Protein AF-A0A8B8UR19-F1 (afdb_monomer_lite)

Sequence (174 aa):
MIVKDLVQQMIDEDGVISVEKCGNINIYWCFKNQTLQKLYDSSEMLKKKIHEAECDITIYKRELDKTLATGRRKKFSIGQKSYNRETLLEKRKKIQEEIKKKSISLQKIESIRWTTAKIQENKQNIRLKKVQLEKTTDNIEILVDYLYKKFFLKPEQIKKEFGIPEEFKEFTEV

Foldseek 3Di:
DVVVVVLVCCCPPVVQWDWDDDDPDIDIDGDPVVSVVVVVVVVVVVVVVVVVVVVVVVVVVVVVVVCCVPPVDQWDDDPNDIDGPVVVVVVVVVVVVVVVVVVVVVVVCVVVDDDPVNVVVVVVVVVVVLVVVQVVLVVVVVVLVVCCVPVVDDSVVVCVVVVNDPPPDRDPDD

Structure (mmCIF, N/CA/C/O backbone):
data_AF-A0A8B8UR19-F1
#
_entry.id   AF-A0A8B8UR19-F1
#
loop_
_atom_site.group_PDB
_atom_site.id
_atom_site.type_symbol
_atom_site.label_atom_id
_atom_site.label_alt_id
_atom_site.label_comp_id
_atom_site.label_asym_id
_atom_site.label_entity_id
_atom_site.label_seq_id
_atom_site.pdbx_PDB_ins_code
_atom_site.Cartn_x
_atom_site.Cartn_y
_atom_site.Cartn_z
_atom_site.occupancy
_atom_site.B_iso_or_equiv
_atom_site.auth_seq_id
_atom_site.auth_comp_id
_atom_site.auth_asym_id
_atom_site.auth_atom_id
_atom_site.pdbx_PDB_model_num
ATOM 1 N N . MET A 1 1 ? -13.190 -5.002 -57.966 1.00 58.66 1 MET A N 1
ATOM 2 C CA . MET A 1 1 ? -12.889 -4.756 -56.537 1.00 58.66 1 MET A CA 1
ATOM 3 C C . MET A 1 1 ? -11.485 -5.194 -56.139 1.00 58.66 1 MET A C 1
ATOM 5 O O . MET A 1 1 ? -10.836 -4.427 -55.460 1.00 58.66 1 MET A O 1
ATOM 9 N N . ILE A 1 2 ? -10.948 -6.296 -56.668 1.00 76.25 2 ILE A N 1
ATOM 10 C CA . ILE A 1 2 ? -9.636 -6.854 -56.273 1.00 76.25 2 ILE A CA 1
ATOM 11 C C . ILE A 1 2 ? -8.452 -5.865 -56.373 1.00 76.25 2 ILE A C 1
ATOM 13 O O . ILE A 1 2 ? -7.636 -5.792 -55.464 1.00 76.25 2 ILE A O 1
ATOM 17 N N . VAL A 1 3 ? -8.359 -5.066 -57.443 1.00 78.81 3 VAL A N 1
ATOM 18 C CA . VAL A 1 3 ? -7.222 -4.136 -57.637 1.00 78.81 3 VAL A CA 1
ATOM 19 C C . VAL A 1 3 ? -7.244 -2.969 -56.646 1.00 78.81 3 VAL A C 1
ATOM 21 O O . VAL A 1 3 ? -6.194 -2.525 -56.199 1.00 78.81 3 VAL A O 1
ATOM 24 N N . LYS A 1 4 ? -8.433 -2.478 -56.280 1.00 80.81 4 LYS A N 1
ATOM 25 C CA . LYS A 1 4 ? -8.568 -1.368 -55.327 1.00 80.81 4 LYS A CA 1
ATOM 26 C C . LYS A 1 4 ? -8.153 -1.811 -53.925 1.00 80.81 4 LYS A C 1
ATOM 28 O O . LYS A 1 4 ? -7.426 -1.085 -53.259 1.00 80.81 4 LYS A O 1
ATOM 33 N N . ASP A 1 5 ? -8.582 -3.005 -53.529 1.00 79.94 5 ASP A N 1
ATOM 34 C CA . ASP A 1 5 ? -8.266 -3.572 -52.220 1.00 79.94 5 ASP A CA 1
ATOM 35 C C . ASP A 1 5 ? -6.767 -3.906 -52.120 1.00 79.94 5 ASP A C 1
ATOM 37 O O . ASP A 1 5 ? -6.135 -3.583 -51.119 1.00 79.94 5 ASP A O 1
ATOM 41 N N . LEU A 1 6 ? -6.162 -4.423 -53.199 1.00 80.25 6 LEU A N 1
ATOM 42 C CA . LEU A 1 6 ? -4.719 -4.684 -53.270 1.00 80.25 6 LEU A CA 1
ATOM 43 C C . LEU A 1 6 ? -3.879 -3.400 -53.170 1.00 80.25 6 LEU A C 1
ATOM 45 O O . LEU A 1 6 ? -2.883 -3.362 -52.453 1.00 80.25 6 LEU A O 1
ATOM 49 N N . VAL A 1 7 ? -4.275 -2.334 -53.874 1.00 79.12 7 VAL A N 1
ATOM 50 C CA . VAL A 1 7 ? -3.572 -1.042 -53.797 1.00 79.12 7 VAL A CA 1
ATOM 51 C C . VAL A 1 7 ? -3.712 -0.432 -52.403 1.00 79.12 7 VAL A C 1
ATOM 53 O O . VAL A 1 7 ? -2.744 0.123 -51.894 1.00 79.12 7 VAL A O 1
ATOM 56 N N . GLN A 1 8 ? -4.876 -0.572 -51.763 1.00 79.25 8 GLN A N 1
ATOM 57 C CA . GLN A 1 8 ? -5.081 -0.120 -50.388 1.00 79.25 8 GLN A CA 1
ATOM 58 C C . GLN A 1 8 ? -4.177 -0.885 -49.404 1.00 79.25 8 GLN A C 1
ATOM 60 O O . GLN A 1 8 ? -3.503 -0.256 -48.595 1.00 79.25 8 GLN A O 1
ATOM 65 N N . GLN A 1 9 ? -4.059 -2.211 -49.542 1.00 79.00 9 GLN A N 1
ATOM 66 C CA . GLN A 1 9 ? -3.123 -3.018 -48.745 1.00 79.00 9 GLN A CA 1
ATOM 67 C C . GLN A 1 9 ? -1.658 -2.590 -48.942 1.00 79.00 9 GLN A C 1
ATOM 69 O O . GLN A 1 9 ? -0.923 -2.449 -47.970 1.00 79.00 9 GLN A O 1
ATOM 74 N N . MET A 1 10 ? -1.237 -2.296 -50.177 1.00 75.81 10 MET A N 1
ATOM 75 C CA . MET A 1 10 ? 0.130 -1.827 -50.468 1.00 75.81 10 MET A CA 1
ATOM 76 C C . MET A 1 10 ? 0.443 -0.418 -49.929 1.00 75.81 10 MET A C 1
ATOM 78 O O . MET A 1 10 ? 1.616 -0.058 -49.784 1.00 75.81 10 MET A O 1
ATOM 82 N N . ILE A 1 11 ? -0.584 0.392 -49.656 1.00 77.81 11 ILE A N 1
ATOM 83 C CA . ILE A 1 11 ? -0.449 1.694 -48.990 1.00 77.81 11 ILE A CA 1
ATOM 84 C C . ILE A 1 11 ? -0.351 1.499 -47.475 1.00 77.81 11 ILE A C 1
ATOM 86 O O . ILE A 1 11 ? 0.526 2.092 -46.848 1.00 77.81 11 ILE A O 1
ATOM 90 N N . ASP A 1 12 ? -1.229 0.670 -46.908 1.00 72.69 12 ASP A N 1
ATOM 91 C CA . ASP A 1 12 ? -1.418 0.563 -45.460 1.00 72.69 12 ASP A CA 1
ATOM 92 C C . ASP A 1 12 ? -0.392 -0.360 -44.773 1.00 72.69 12 ASP A C 1
ATOM 94 O O . ASP A 1 12 ? 0.083 -0.030 -43.687 1.00 72.69 12 ASP A O 1
ATOM 98 N N . GLU A 1 13 ? -0.020 -1.492 -45.384 1.00 64.38 13 GLU A N 1
ATOM 99 C CA . GLU A 1 13 ? 0.895 -2.479 -44.778 1.00 64.38 13 GLU A CA 1
ATOM 100 C C . GLU A 1 13 ? 2.355 -2.259 -45.193 1.00 64.38 13 GLU A C 1
ATOM 102 O O . GLU A 1 13 ? 3.242 -2.173 -44.343 1.00 64.38 13 GLU A O 1
ATOM 107 N N . ASP A 1 14 ? 2.607 -2.119 -46.497 1.00 64.75 14 ASP A N 1
ATOM 108 C CA . ASP A 1 14 ? 3.971 -2.020 -47.033 1.00 64.75 14 ASP A CA 1
ATOM 109 C C . ASP A 1 14 ? 4.461 -0.567 -47.165 1.00 64.75 14 ASP A C 1
ATOM 111 O O . ASP A 1 14 ? 5.664 -0.305 -47.261 1.00 64.75 14 ASP A O 1
ATOM 115 N N . GLY A 1 15 ? 3.544 0.410 -47.201 1.00 67.19 15 GLY A N 1
ATOM 116 C CA . GLY A 1 15 ? 3.869 1.827 -47.392 1.00 67.19 15 GLY A CA 1
ATOM 117 C C . GLY A 1 15 ? 4.664 2.112 -48.676 1.00 67.19 15 GLY A C 1
ATOM 118 O O . GLY A 1 15 ? 5.387 3.115 -48.746 1.00 67.19 15 GLY A O 1
ATOM 119 N N . VAL A 1 16 ? 4.585 1.224 -49.671 1.00 69.81 16 VAL A N 1
ATOM 120 C CA . VAL A 1 16 ? 5.374 1.276 -50.914 1.00 69.81 16 VAL A CA 1
ATOM 121 C C . VAL A 1 16 ? 4.773 2.278 -51.897 1.00 69.81 16 VAL A C 1
ATOM 123 O O . VAL A 1 16 ? 5.511 2.992 -52.574 1.00 69.81 16 VAL A O 1
ATOM 126 N N . ILE A 1 17 ? 3.443 2.381 -51.938 1.00 77.31 17 ILE A N 1
ATOM 127 C CA . ILE A 1 17 ? 2.711 3.285 -52.832 1.00 77.31 17 ILE A CA 1
ATOM 128 C C . ILE A 1 17 ? 2.296 4.537 -52.057 1.00 77.31 17 ILE A C 1
ATOM 130 O O . ILE A 1 17 ? 1.729 4.452 -50.972 1.00 77.31 17 ILE A O 1
ATOM 134 N N . SER A 1 18 ? 2.580 5.708 -52.623 1.00 81.12 18 SER A N 1
ATOM 135 C CA . SER A 1 18 ? 2.125 6.998 -52.101 1.00 81.12 18 SER A CA 1
ATOM 136 C C . SER A 1 18 ? 0.887 7.475 -52.847 1.00 81.12 18 SER A C 1
ATOM 138 O O . SER A 1 18 ? 0.723 7.206 -54.039 1.00 81.12 18 SER A O 1
ATOM 140 N N . V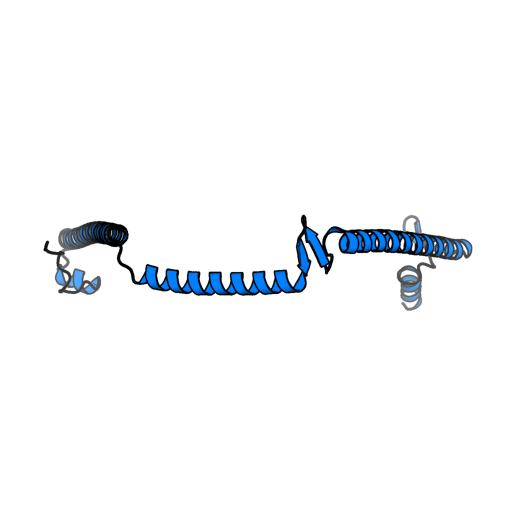AL A 1 19 ? 0.032 8.200 -52.130 1.00 85.56 19 VAL A N 1
ATOM 141 C CA . VAL A 1 19 ? -1.206 8.786 -52.647 1.00 85.56 19 VAL A CA 1
ATOM 142 C C . VAL A 1 19 ? -1.211 10.292 -52.414 1.00 85.56 19 VAL A C 1
ATOM 144 O O . VAL A 1 19 ? -1.058 10.734 -51.278 1.00 85.56 19 VAL A O 1
ATOM 147 N N . GLU A 1 20 ? -1.471 11.067 -53.470 1.00 86.06 20 GLU A N 1
ATOM 148 C CA . GLU A 1 20 ? -1.968 12.448 -53.372 1.00 86.06 20 GLU A CA 1
ATOM 149 C C . GLU A 1 20 ? -3.395 12.494 -53.859 1.00 86.06 20 GLU A C 1
ATOM 151 O O . GLU A 1 20 ? -3.787 11.838 -54.827 1.00 86.06 20 GLU A O 1
ATOM 156 N N . LYS A 1 21 ? -4.140 13.399 -53.241 1.00 89.62 21 LYS A N 1
ATOM 157 C CA . LYS A 1 21 ? -5.413 13.853 -53.759 1.00 89.62 21 LYS A CA 1
ATOM 158 C C . LYS A 1 21 ? -5.205 15.148 -54.540 1.00 89.62 21 LYS A C 1
ATOM 160 O O . LYS A 1 21 ? -5.003 16.203 -53.944 1.00 89.62 21 LYS A O 1
ATOM 165 N N . CYS A 1 22 ? -5.315 15.079 -55.862 1.00 88.12 22 CYS A N 1
ATOM 166 C CA . CYS A 1 22 ? -5.283 16.246 -56.739 1.00 88.12 22 CYS A CA 1
ATOM 167 C C . CYS A 1 22 ? -6.714 16.572 -57.191 1.00 88.12 22 CYS A C 1
ATOM 169 O O . CYS A 1 22 ? -7.242 16.002 -58.149 1.00 88.12 22 CYS A O 1
ATOM 171 N N . GLY A 1 23 ? -7.371 17.481 -56.464 1.00 90.50 23 GLY A N 1
ATOM 172 C CA . GLY A 1 23 ? -8.766 17.852 -56.710 1.00 90.50 23 GLY A CA 1
ATOM 173 C C . GLY A 1 23 ? -9.728 16.690 -56.441 1.00 90.50 23 GLY A C 1
ATOM 174 O O . GLY A 1 23 ? -9.856 16.231 -55.303 1.00 90.50 23 GLY A O 1
ATOM 175 N N . ASN A 1 24 ? -10.402 16.214 -57.492 1.00 87.69 24 ASN A N 1
ATOM 176 C CA . ASN A 1 24 ? -11.393 15.133 -57.410 1.00 87.69 24 ASN A CA 1
ATOM 177 C C . ASN A 1 24 ? -10.818 13.741 -57.730 1.00 87.69 24 ASN A C 1
ATOM 179 O O . ASN A 1 24 ? -11.570 12.768 -57.738 1.00 87.69 24 ASN A O 1
ATOM 183 N N . ILE A 1 25 ? -9.514 13.633 -58.005 1.00 89.38 25 ILE A N 1
ATOM 184 C CA . ILE A 1 25 ? -8.856 12.377 -58.385 1.00 89.38 25 ILE A CA 1
ATOM 185 C C . ILE A 1 25 ? -7.745 12.060 -57.378 1.00 89.38 25 ILE A C 1
ATOM 187 O O . ILE A 1 25 ? -7.020 12.951 -56.933 1.00 89.38 25 ILE A O 1
ATOM 191 N N . ASN A 1 26 ? -7.610 10.779 -57.031 1.00 86.38 26 ASN A N 1
ATOM 192 C CA . ASN A 1 26 ? -6.474 10.269 -56.269 1.00 86.38 26 ASN A CA 1
ATOM 193 C C . ASN A 1 26 ? -5.416 9.751 -57.247 1.00 86.38 26 ASN A C 1
ATOM 195 O O . ASN A 1 26 ? -5.719 8.906 -58.092 1.00 86.38 26 ASN A O 1
ATOM 199 N N . ILE A 1 27 ? -4.192 10.254 -57.129 1.00 87.19 27 ILE A N 1
ATOM 200 C CA . ILE A 1 27 ? -3.046 9.816 -57.920 1.00 87.19 27 ILE A CA 1
ATOM 201 C C . ILE A 1 27 ? -2.213 8.888 -57.043 1.00 87.19 27 ILE A C 1
ATOM 203 O O . ILE A 1 27 ? -1.879 9.229 -55.912 1.00 87.19 27 ILE A O 1
ATOM 207 N N . TYR A 1 28 ? -1.893 7.715 -57.581 1.00 86.00 28 TYR A N 1
ATOM 208 C CA . TYR A 1 28 ? -1.083 6.694 -56.928 1.00 86.00 28 TYR A CA 1
ATOM 209 C C . TYR A 1 28 ? 0.264 6.629 -57.647 1.00 86.00 28 TYR A C 1
ATOM 211 O O . TYR A 1 28 ? 0.298 6.432 -58.863 1.00 86.00 28 TYR A O 1
ATOM 219 N N . TRP A 1 29 ? 1.372 6.780 -56.925 1.00 84.00 29 TRP A N 1
ATOM 220 C CA . TRP A 1 29 ? 2.711 6.617 -57.494 1.00 84.00 29 TRP A CA 1
ATOM 221 C C . TRP A 1 29 ? 3.648 5.910 -56.523 1.00 84.00 29 TRP A C 1
ATOM 223 O O . TRP A 1 29 ? 3.461 5.910 -55.308 1.00 84.00 29 TRP A O 1
ATOM 233 N N . CYS A 1 30 ? 4.690 5.306 -57.077 1.00 81.50 30 CYS A N 1
ATOM 234 C CA . CYS A 1 30 ? 5.749 4.661 -56.321 1.00 81.50 30 CYS A CA 1
ATOM 235 C C . CYS A 1 30 ? 7.075 4.912 -57.035 1.00 81.50 30 CYS A C 1
ATOM 237 O O . CYS A 1 30 ? 7.228 4.576 -58.211 1.00 81.50 30 CYS A O 1
ATOM 239 N N . PHE A 1 31 ? 8.046 5.478 -56.320 1.00 82.12 31 PHE A N 1
ATOM 240 C CA . PHE A 1 31 ? 9.407 5.649 -56.819 1.00 82.12 31 PHE A CA 1
ATOM 241 C C . PHE A 1 31 ? 10.358 4.725 -56.070 1.00 82.12 31 PHE A C 1
ATOM 243 O O . PHE A 1 31 ? 10.373 4.699 -54.841 1.00 82.12 31 PHE A O 1
ATOM 250 N N . LYS A 1 32 ? 11.240 4.042 -56.807 1.00 77.25 32 LYS A N 1
ATOM 251 C CA . LYS A 1 32 ? 12.265 3.156 -56.229 1.00 77.25 32 LYS A CA 1
ATOM 252 C C . LYS A 1 32 ? 13.125 3.857 -55.165 1.00 77.25 32 LYS A C 1
ATOM 254 O O . LYS A 1 32 ? 13.463 3.258 -54.148 1.00 77.25 32 LYS A O 1
ATOM 259 N N . ASN A 1 33 ? 13.439 5.136 -55.378 1.00 80.81 33 ASN A N 1
ATOM 260 C CA . ASN A 1 33 ? 14.231 5.935 -54.441 1.00 80.81 33 ASN A CA 1
ATOM 261 C C . ASN A 1 33 ? 13.499 6.198 -53.117 1.00 80.81 33 ASN A C 1
ATOM 263 O O . ASN A 1 33 ? 14.148 6.253 -52.080 1.00 80.81 33 ASN A O 1
ATOM 267 N N . GLN A 1 34 ? 12.167 6.299 -53.128 1.00 76.75 34 GLN A N 1
ATOM 268 C CA . GLN A 1 34 ? 11.377 6.531 -51.919 1.00 76.75 34 GLN A CA 1
ATOM 269 C C . GLN A 1 34 ? 11.392 5.305 -51.000 1.00 76.75 34 GLN A C 1
ATOM 271 O O . GLN A 1 34 ? 11.576 5.440 -49.793 1.00 76.75 34 GLN A O 1
ATOM 276 N N . THR A 1 35 ? 11.254 4.102 -51.567 1.00 75.06 35 THR A N 1
ATOM 277 C CA . THR A 1 35 ? 11.358 2.846 -50.810 1.00 75.06 35 THR A CA 1
ATOM 278 C C . THR A 1 35 ? 12.757 2.677 -50.220 1.00 75.06 35 THR A C 1
ATOM 280 O O . THR A 1 35 ? 12.892 2.354 -49.044 1.00 75.06 35 THR A O 1
ATOM 283 N N . LEU A 1 36 ? 13.803 2.952 -51.008 1.00 81.88 36 LEU A N 1
ATOM 284 C CA . LEU A 1 36 ? 15.186 2.903 -50.527 1.00 81.88 36 LEU A CA 1
ATOM 285 C C . LEU A 1 36 ? 15.428 3.904 -49.394 1.00 81.88 36 LEU A C 1
ATOM 287 O O . LEU A 1 36 ? 16.000 3.529 -48.377 1.00 81.88 36 LEU A O 1
ATOM 291 N N . GLN A 1 37 ? 14.952 5.143 -49.529 1.00 82.31 37 GLN A N 1
ATOM 292 C CA . GLN A 1 37 ? 15.100 6.166 -48.497 1.00 82.31 37 GLN A CA 1
ATOM 293 C C . GLN A 1 37 ? 14.399 5.767 -47.192 1.00 82.31 37 GLN A C 1
ATOM 295 O O . GLN A 1 37 ? 15.034 5.792 -46.145 1.00 82.31 37 GLN A O 1
ATOM 300 N N . LYS A 1 38 ? 13.152 5.276 -47.249 1.00 81.62 38 LYS A N 1
ATOM 301 C CA . LYS A 1 38 ? 12.443 4.759 -46.061 1.00 81.62 38 LYS A CA 1
ATOM 302 C C . LYS A 1 38 ? 13.204 3.617 -45.379 1.00 81.62 38 LYS A C 1
ATOM 304 O O . LYS A 1 38 ? 13.268 3.563 -44.151 1.00 81.62 38 LYS A O 1
ATOM 309 N N . LEU A 1 39 ? 13.802 2.711 -46.157 1.00 83.12 39 LEU A N 1
ATOM 310 C CA . LEU A 1 39 ? 14.632 1.630 -45.619 1.00 83.12 39 LEU A CA 1
ATOM 311 C C . LEU A 1 39 ? 15.896 2.169 -44.933 1.00 83.12 39 LEU A C 1
ATOM 313 O O . LEU A 1 39 ? 16.208 1.731 -43.826 1.00 83.12 39 LEU A O 1
ATOM 317 N N . TYR A 1 40 ? 16.588 3.142 -45.530 1.00 88.94 40 TYR A N 1
ATOM 318 C CA . TYR A 1 40 ? 17.737 3.798 -44.899 1.00 88.94 40 TYR A CA 1
ATOM 319 C C . TYR A 1 40 ? 17.346 4.536 -43.614 1.00 88.94 40 TYR A C 1
ATOM 321 O O . TYR A 1 40 ? 17.979 4.306 -42.583 1.00 88.94 40 TYR A O 1
ATOM 329 N N . ASP A 1 41 ? 16.271 5.325 -43.643 1.00 87.88 41 ASP A N 1
ATOM 330 C CA . ASP A 1 41 ? 15.769 6.077 -42.487 1.00 87.88 41 ASP A CA 1
ATOM 331 C C . ASP A 1 41 ? 15.372 5.130 -41.343 1.00 87.88 41 ASP A C 1
ATOM 333 O O . ASP A 1 41 ? 15.721 5.349 -40.181 1.00 87.88 41 ASP A O 1
ATOM 337 N N . SER A 1 42 ? 14.686 4.026 -41.666 1.00 87.81 42 SER A N 1
ATOM 338 C CA . SER A 1 42 ? 14.329 3.000 -40.682 1.00 87.81 42 SER A CA 1
ATOM 339 C C . SER A 1 42 ? 15.569 2.318 -40.098 1.00 87.81 42 SER A C 1
ATOM 341 O O . SER A 1 42 ? 15.663 2.164 -38.880 1.00 87.81 42 SER A O 1
ATOM 343 N N . SER A 1 43 ? 16.565 1.977 -40.923 1.00 92.00 43 SER A N 1
ATOM 344 C CA . SER A 1 43 ? 17.822 1.391 -40.453 1.00 92.00 43 SER A CA 1
ATOM 345 C C . SER A 1 43 ? 18.590 2.352 -39.544 1.00 92.00 43 SER A C 1
ATOM 347 O O . SER A 1 43 ? 19.107 1.929 -38.510 1.00 92.00 43 SER A O 1
ATOM 349 N N . GLU A 1 44 ? 18.639 3.642 -39.879 1.00 94.44 44 GLU A N 1
ATOM 350 C CA . GLU A 1 44 ? 19.283 4.655 -39.043 1.00 94.44 44 GLU A CA 1
ATOM 351 C C . GLU A 1 44 ? 18.541 4.842 -37.714 1.00 94.44 44 GLU A C 1
ATOM 353 O O . GLU A 1 44 ? 19.175 4.879 -36.658 1.00 94.44 44 GLU A O 1
ATOM 358 N N . MET A 1 45 ? 17.205 4.878 -37.732 1.00 93.94 45 MET A N 1
ATOM 359 C CA . MET A 1 45 ? 16.400 4.922 -36.509 1.00 93.94 45 MET A CA 1
ATOM 360 C C . MET A 1 45 ? 16.613 3.688 -35.631 1.00 93.94 45 MET A C 1
ATOM 362 O O . MET A 1 45 ? 16.765 3.828 -34.418 1.00 93.94 45 MET A O 1
ATOM 366 N N . LEU A 1 46 ? 16.658 2.485 -36.212 1.00 94.50 46 LEU A N 1
ATOM 367 C CA . LEU A 1 46 ? 16.962 1.268 -35.457 1.00 94.50 46 LEU A CA 1
ATOM 368 C C . LEU A 1 46 ? 18.365 1.334 -34.844 1.00 94.50 46 LEU A C 1
ATOM 370 O O . LEU A 1 46 ? 18.522 1.005 -33.672 1.00 94.50 46 LEU A O 1
ATOM 374 N N . LYS A 1 47 ? 19.370 1.807 -35.590 1.00 95.44 47 LYS A N 1
ATOM 375 C CA . LYS A 1 47 ? 20.733 1.991 -35.065 1.00 95.44 47 LYS A CA 1
ATOM 376 C C . LYS A 1 47 ? 20.771 2.980 -33.900 1.00 95.44 47 LYS A C 1
ATOM 378 O O . LYS A 1 47 ? 21.419 2.689 -32.899 1.00 95.44 47 LYS A O 1
ATOM 383 N N . LYS A 1 48 ? 20.051 4.105 -33.994 1.00 95.50 48 LYS A N 1
ATOM 384 C CA . LYS A 1 48 ? 19.926 5.080 -32.895 1.00 95.50 48 LYS A CA 1
ATOM 385 C C . LYS A 1 48 ? 19.286 4.449 -31.661 1.00 95.50 48 LYS A C 1
ATOM 387 O O . LYS A 1 48 ? 19.866 4.530 -30.587 1.00 95.50 48 LYS A O 1
ATOM 392 N N . LYS A 1 49 ? 18.174 3.727 -31.825 1.00 95.38 49 LYS A N 1
ATOM 393 C CA . LYS A 1 49 ? 17.500 3.022 -30.719 1.00 95.38 49 LYS A CA 1
ATOM 394 C C . LYS A 1 49 ? 18.386 1.969 -30.056 1.00 95.38 49 LYS A C 1
ATOM 396 O O . LYS A 1 49 ? 18.365 1.841 -28.837 1.00 95.38 49 LYS A O 1
ATOM 401 N N . ILE A 1 50 ? 19.158 1.215 -30.841 1.00 96.00 50 ILE A N 1
ATOM 402 C CA . ILE A 1 50 ? 20.125 0.248 -30.302 1.00 96.00 50 ILE A CA 1
ATOM 403 C C . ILE A 1 50 ? 21.182 0.984 -29.477 1.00 96.00 50 ILE A C 1
ATOM 405 O O . ILE A 1 50 ? 21.442 0.593 -28.345 1.00 96.00 50 ILE A O 1
ATOM 409 N N . HIS A 1 51 ? 21.738 2.072 -30.008 1.00 96.12 51 HIS A N 1
ATOM 410 C CA . HIS A 1 51 ? 22.749 2.855 -29.306 1.00 96.12 51 HIS A CA 1
ATOM 411 C C . HIS A 1 51 ? 22.222 3.478 -28.003 1.00 96.12 51 HIS A C 1
ATOM 413 O O . HIS A 1 51 ? 22.898 3.423 -26.977 1.00 96.12 51 HIS A O 1
ATOM 419 N N . GLU A 1 52 ? 21.009 4.030 -28.020 1.00 96.19 52 GLU A N 1
ATOM 420 C CA . GLU A 1 52 ? 20.324 4.546 -26.829 1.00 96.19 52 GLU A CA 1
ATOM 421 C C . GLU A 1 52 ? 20.128 3.440 -25.787 1.00 96.19 52 GLU A C 1
ATOM 423 O O . GLU A 1 52 ? 20.534 3.600 -24.638 1.00 96.19 52 GLU A O 1
ATOM 428 N N . ALA A 1 53 ? 19.616 2.275 -26.198 1.00 95.50 53 ALA A N 1
ATOM 429 C CA . ALA A 1 53 ? 19.428 1.137 -25.304 1.00 95.50 53 ALA A CA 1
ATOM 430 C C . ALA A 1 53 ? 20.756 0.625 -24.720 1.00 95.50 53 ALA A C 1
ATOM 432 O O . ALA A 1 53 ? 20.829 0.285 -23.539 1.00 95.50 53 ALA A O 1
ATOM 433 N N . GLU A 1 54 ? 21.828 0.583 -25.513 1.00 96.62 54 GLU A N 1
ATOM 434 C CA . GLU A 1 54 ? 23.169 0.242 -25.032 1.00 96.62 54 GLU A CA 1
ATOM 435 C C . GLU A 1 54 ? 23.663 1.256 -23.995 1.00 96.62 54 GLU A C 1
ATOM 437 O O . GLU A 1 54 ? 24.179 0.862 -22.942 1.00 96.62 54 GLU A O 1
ATOM 442 N N . CYS A 1 55 ? 23.459 2.552 -24.245 1.00 95.81 55 CYS A N 1
ATOM 443 C CA . CYS A 1 55 ? 23.800 3.608 -23.299 1.00 95.81 55 CYS A CA 1
ATOM 444 C C . CYS A 1 55 ? 23.022 3.442 -21.990 1.00 95.81 55 CYS A C 1
ATOM 446 O O . CYS A 1 55 ? 23.644 3.387 -20.925 1.00 95.81 55 CYS A O 1
ATOM 448 N N . ASP A 1 56 ? 21.708 3.247 -22.057 1.00 96.50 56 ASP A N 1
ATOM 449 C CA . ASP A 1 56 ? 20.850 3.024 -20.892 1.00 96.50 56 ASP A CA 1
ATOM 450 C C . ASP A 1 56 ? 21.289 1.795 -20.093 1.00 96.50 56 ASP A C 1
ATOM 452 O O . ASP A 1 56 ? 21.459 1.863 -18.873 1.00 96.50 56 ASP A O 1
ATOM 456 N N . ILE A 1 57 ? 21.587 0.679 -20.767 1.00 96.56 57 ILE A N 1
ATOM 457 C CA . ILE A 1 57 ? 22.115 -0.528 -20.121 1.00 96.56 57 ILE A CA 1
ATOM 458 C C . ILE A 1 57 ? 23.410 -0.214 -19.365 1.00 96.56 57 ILE A C 1
ATOM 460 O O . ILE A 1 57 ? 23.591 -0.685 -18.238 1.00 96.56 57 ILE A O 1
ATOM 464 N N . THR A 1 58 ? 24.327 0.566 -19.947 1.00 96.44 58 THR A N 1
ATOM 465 C CA . THR A 1 58 ? 25.573 0.926 -19.251 1.00 96.44 58 THR A CA 1
ATOM 466 C C . THR A 1 58 ? 25.330 1.836 -18.050 1.00 96.44 58 THR A C 1
ATOM 468 O O . THR A 1 58 ? 25.983 1.658 -17.018 1.00 96.44 58 THR A O 1
ATOM 471 N N . ILE A 1 59 ? 24.382 2.772 -18.143 1.00 96.25 59 ILE A N 1
ATOM 472 C CA . ILE A 1 59 ? 24.002 3.661 -17.041 1.00 96.25 59 ILE A CA 1
ATOM 473 C C . ILE A 1 59 ? 23.406 2.836 -15.899 1.00 96.25 59 ILE A C 1
ATOM 475 O O . ILE A 1 59 ? 23.920 2.887 -14.779 1.00 96.25 59 ILE A O 1
ATOM 479 N N . TYR A 1 60 ? 22.414 1.993 -16.186 1.00 95.31 60 TYR A N 1
ATOM 480 C CA . TYR A 1 60 ? 21.762 1.164 -15.174 1.00 95.31 60 TYR A CA 1
ATOM 481 C C . TYR A 1 60 ? 22.710 0.149 -14.537 1.00 95.31 60 TYR A C 1
ATOM 483 O O . TYR A 1 60 ? 22.647 -0.065 -13.326 1.00 95.31 60 TYR A O 1
ATOM 491 N N . LYS A 1 61 ? 23.642 -0.436 -15.301 1.00 95.62 61 LYS A N 1
ATOM 492 C CA . LYS A 1 61 ? 24.701 -1.289 -14.734 1.00 95.62 61 LYS A CA 1
ATOM 493 C C . LYS A 1 61 ? 25.557 -0.517 -13.728 1.00 95.62 61 LYS A C 1
ATOM 495 O O . LYS A 1 61 ? 25.741 -0.982 -12.606 1.00 95.62 61 LYS A O 1
ATOM 500 N N . ARG A 1 62 ? 26.008 0.695 -14.076 1.00 93.25 62 ARG A N 1
ATOM 501 C CA . ARG A 1 62 ? 26.790 1.545 -13.158 1.00 93.25 62 ARG A CA 1
ATOM 502 C C . ARG A 1 62 ? 25.997 1.921 -11.905 1.00 93.25 62 ARG A C 1
ATOM 504 O O . ARG A 1 62 ? 26.564 1.953 -10.815 1.00 93.25 62 ARG A O 1
ATOM 511 N N . GLU A 1 63 ? 24.710 2.226 -12.034 1.00 91.19 63 GLU A N 1
ATOM 512 C CA . GLU A 1 63 ? 23.845 2.538 -10.889 1.00 91.19 63 GLU A CA 1
ATOM 513 C C . GLU A 1 63 ? 23.610 1.329 -9.982 1.00 91.19 63 GLU A C 1
ATOM 515 O O . GLU A 1 63 ? 23.654 1.455 -8.751 1.00 91.19 63 GLU A O 1
ATOM 520 N N . LEU A 1 64 ? 23.414 0.148 -10.571 1.00 90.12 64 LEU A N 1
ATOM 521 C CA . LEU A 1 64 ? 23.278 -1.104 -9.839 1.00 90.12 64 LEU A CA 1
ATOM 522 C C . LEU A 1 64 ? 24.550 -1.408 -9.044 1.00 90.12 64 LEU A C 1
ATOM 524 O O . LEU A 1 64 ? 24.469 -1.656 -7.839 1.00 90.12 64 LEU A O 1
ATOM 528 N N . ASP A 1 65 ? 25.716 -1.302 -9.681 1.00 89.00 65 ASP A N 1
ATOM 529 C CA . ASP A 1 65 ? 27.012 -1.527 -9.040 1.00 89.00 65 ASP A CA 1
ATOM 530 C C . ASP A 1 65 ? 27.253 -0.532 -7.902 1.00 89.00 65 ASP A C 1
ATOM 532 O O . ASP A 1 65 ? 27.605 -0.934 -6.791 1.00 89.00 65 ASP A O 1
ATOM 536 N N . LYS A 1 66 ? 26.969 0.762 -8.116 1.00 88.75 66 LYS A N 1
ATOM 537 C CA . LYS A 1 66 ? 27.019 1.781 -7.052 1.00 88.75 66 LYS A CA 1
ATOM 538 C C . LYS A 1 66 ? 26.101 1.422 -5.885 1.00 88.75 66 LYS A C 1
ATOM 540 O O . LYS A 1 66 ? 26.505 1.533 -4.726 1.00 88.75 66 LYS A O 1
ATOM 545 N N . THR A 1 67 ? 24.879 0.972 -6.163 1.00 86.94 67 THR A N 1
ATOM 546 C CA . THR A 1 67 ? 23.883 0.618 -5.140 1.00 86.94 67 THR A CA 1
ATOM 547 C C . THR A 1 67 ? 24.298 -0.619 -4.344 1.00 86.94 67 THR A C 1
ATOM 549 O O . THR A 1 67 ? 24.156 -0.644 -3.116 1.00 86.94 67 THR A O 1
ATOM 552 N N . LEU A 1 68 ? 24.842 -1.638 -5.014 1.00 83.31 68 LEU A N 1
ATOM 553 C CA . LEU A 1 68 ? 25.380 -2.839 -4.375 1.00 83.31 68 LEU A CA 1
ATOM 554 C C . LEU A 1 68 ? 26.619 -2.516 -3.541 1.00 83.31 68 LEU A C 1
ATOM 556 O O . LEU A 1 68 ? 26.755 -3.026 -2.428 1.00 83.31 68 LEU A O 1
ATOM 560 N N . ALA A 1 69 ? 27.478 -1.627 -4.040 1.00 80.88 69 ALA A N 1
ATOM 561 C CA . ALA A 1 69 ? 28.703 -1.217 -3.375 1.00 80.88 69 ALA A CA 1
ATOM 562 C C . ALA A 1 69 ? 28.472 -0.271 -2.197 1.00 80.88 69 ALA A C 1
ATOM 564 O O . ALA A 1 69 ? 29.302 -0.259 -1.302 1.00 80.88 69 ALA A O 1
ATOM 565 N N . THR A 1 70 ? 27.395 0.517 -2.151 1.00 77.75 70 THR A N 1
ATOM 566 C CA . THR A 1 70 ? 27.187 1.526 -1.092 1.00 77.75 70 THR A CA 1
ATOM 567 C C . THR A 1 70 ? 26.022 1.188 -0.165 1.00 77.75 70 THR A C 1
ATOM 569 O O . THR A 1 70 ? 26.241 1.041 1.037 1.00 77.75 70 THR A O 1
ATOM 572 N N . GLY A 1 71 ? 24.808 1.026 -0.700 1.00 71.00 71 GLY A N 1
ATOM 573 C CA . GLY A 1 71 ? 23.569 0.974 0.086 1.00 71.00 71 GLY A CA 1
ATOM 574 C C . GLY A 1 71 ? 23.062 -0.428 0.438 1.00 71.00 71 GLY A C 1
ATOM 575 O O . GLY A 1 71 ? 22.438 -0.616 1.483 1.00 71.00 71 GLY A O 1
ATOM 576 N N . ARG A 1 72 ? 23.311 -1.437 -0.408 1.00 76.88 72 ARG A N 1
ATOM 577 C CA . ARG A 1 72 ? 22.767 -2.803 -0.239 1.00 76.88 72 ARG A CA 1
ATOM 578 C C . ARG A 1 72 ? 23.845 -3.876 -0.069 1.00 76.88 72 ARG A C 1
ATOM 580 O O . ARG A 1 72 ? 23.639 -5.026 -0.449 1.00 76.88 72 ARG A O 1
ATOM 587 N N . ARG A 1 73 ? 24.976 -3.527 0.548 1.00 81.31 73 ARG A N 1
ATOM 588 C CA . ARG A 1 73 ? 26.041 -4.492 0.854 1.00 81.31 73 ARG A CA 1
ATOM 589 C C . ARG A 1 73 ? 25.547 -5.603 1.785 1.00 81.31 73 ARG A C 1
ATOM 591 O O . ARG A 1 73 ? 24.819 -5.349 2.746 1.00 81.31 73 ARG A O 1
ATOM 598 N N . LYS A 1 74 ? 25.992 -6.840 1.527 1.00 81.75 74 LYS A N 1
ATOM 599 C CA . LYS A 1 74 ? 25.720 -8.000 2.398 1.00 81.75 74 LYS A CA 1
ATOM 600 C C . LYS A 1 74 ? 26.375 -7.845 3.769 1.00 81.75 74 LYS A C 1
ATOM 602 O O . LYS A 1 74 ? 25.744 -8.120 4.785 1.00 81.75 74 LYS A O 1
ATOM 607 N N . LYS A 1 75 ? 27.625 -7.380 3.795 1.00 83.88 75 LYS A N 1
ATOM 608 C CA . LYS A 1 75 ? 28.375 -7.080 5.018 1.00 83.88 75 LYS A CA 1
ATOM 609 C C . LYS A 1 75 ? 28.790 -5.617 5.008 1.00 83.88 75 LYS A C 1
ATOM 611 O O . LYS A 1 75 ? 29.274 -5.128 3.990 1.00 83.88 75 LYS A O 1
ATOM 616 N N . PHE A 1 76 ? 28.592 -4.930 6.121 1.00 83.25 76 PHE A N 1
ATOM 617 C CA . PHE A 1 76 ? 29.015 -3.544 6.287 1.00 83.25 76 PHE A CA 1
ATOM 618 C C . PHE A 1 76 ? 29.477 -3.309 7.721 1.00 83.25 76 PHE A C 1
ATOM 620 O O . PHE A 1 76 ? 28.971 -3.929 8.656 1.00 83.25 76 PHE A O 1
ATOM 627 N N . SER A 1 77 ? 30.447 -2.421 7.891 1.00 81.12 77 SER A N 1
ATOM 628 C CA . SER A 1 77 ? 30.951 -2.015 9.197 1.00 81.12 77 SER A CA 1
ATOM 629 C C . SER A 1 77 ? 30.412 -0.638 9.555 1.00 81.12 77 SER A C 1
ATOM 631 O O . SER A 1 77 ? 30.469 0.277 8.734 1.00 81.12 77 SER A O 1
ATOM 633 N N . ILE A 1 78 ? 29.915 -0.483 10.780 1.00 80.88 78 ILE A N 1
ATOM 634 C CA . ILE A 1 78 ? 29.620 0.833 11.351 1.00 80.88 78 ILE A CA 1
ATOM 635 C C . ILE A 1 78 ? 30.431 0.975 12.641 1.00 80.88 78 ILE A C 1
ATOM 637 O O . ILE A 1 78 ? 30.310 0.162 13.564 1.00 80.88 78 ILE A O 1
ATOM 641 N N . GLY A 1 79 ? 31.348 1.945 12.657 1.00 82.12 79 GLY A N 1
ATOM 642 C CA . GLY A 1 79 ? 32.406 2.021 13.668 1.00 82.12 79 GLY A CA 1
ATOM 643 C C . GLY A 1 79 ? 33.272 0.754 13.676 1.00 82.12 79 GLY A C 1
ATOM 644 O O . GLY A 1 79 ? 33.730 0.303 12.631 1.00 82.12 79 GLY A O 1
ATOM 645 N N . GLN A 1 80 ? 33.451 0.149 14.853 1.00 80.31 80 GLN A N 1
ATOM 646 C CA . GLN A 1 80 ? 34.245 -1.077 15.041 1.00 80.31 80 GLN A CA 1
ATOM 647 C C . GLN A 1 80 ? 33.450 -2.384 14.851 1.00 80.31 80 GLN A C 1
ATOM 649 O O . GLN A 1 80 ? 34.001 -3.470 15.011 1.00 80.31 80 GLN A O 1
ATOM 654 N N . LYS A 1 81 ? 32.147 -2.319 14.544 1.00 79.44 81 LYS A N 1
ATOM 655 C CA . LYS A 1 81 ? 31.282 -3.508 14.471 1.00 79.44 81 LYS A CA 1
ATOM 656 C C . LYS A 1 81 ? 30.925 -3.844 13.030 1.00 79.44 81 LYS A C 1
ATOM 658 O O . LYS A 1 81 ? 30.460 -2.985 12.283 1.00 79.44 81 LYS A O 1
ATOM 663 N N . SER A 1 82 ? 31.106 -5.112 12.668 1.00 84.06 82 SER A N 1
ATOM 664 C CA . SER A 1 82 ? 30.703 -5.668 11.376 1.00 84.06 82 SER A CA 1
ATOM 665 C C . SER A 1 82 ? 29.316 -6.295 11.478 1.00 84.06 82 SER A C 1
ATOM 667 O O . SER A 1 82 ? 29.042 -7.083 12.384 1.00 84.06 82 SER A O 1
ATOM 669 N N . TYR A 1 83 ? 28.438 -5.944 10.545 1.00 85.94 83 TYR A N 1
ATOM 670 C CA . TYR A 1 83 ? 27.061 -6.413 10.483 1.00 85.94 83 TYR A CA 1
ATOM 671 C C . TYR A 1 83 ? 26.805 -7.159 9.182 1.00 85.94 83 TYR A C 1
ATOM 673 O O . TYR A 1 83 ? 27.329 -6.805 8.124 1.00 85.94 83 TYR A O 1
ATOM 681 N N . ASN A 1 84 ? 25.947 -8.175 9.262 1.00 89.38 84 ASN A N 1
ATOM 682 C CA . ASN A 1 84 ? 25.383 -8.845 8.099 1.00 89.38 84 ASN A CA 1
ATOM 683 C C . ASN A 1 84 ? 23.940 -8.360 7.905 1.00 89.38 84 ASN A C 1
ATOM 685 O O . ASN A 1 84 ? 23.118 -8.407 8.821 1.00 89.38 84 ASN A O 1
ATOM 689 N N . ARG A 1 85 ? 23.632 -7.888 6.699 1.00 86.69 85 ARG A N 1
ATOM 690 C CA . ARG A 1 85 ? 22.302 -7.408 6.334 1.00 86.69 85 ARG A CA 1
ATOM 691 C C . ARG A 1 85 ? 21.241 -8.496 6.483 1.00 86.69 85 ARG A C 1
ATOM 693 O O . ARG A 1 85 ? 20.165 -8.196 6.982 1.00 86.69 85 ARG A O 1
ATOM 700 N N . GLU A 1 86 ? 21.526 -9.732 6.083 1.00 88.38 86 GLU A N 1
ATOM 701 C CA . GLU A 1 86 ? 20.562 -10.841 6.145 1.00 88.38 86 GLU A CA 1
ATOM 702 C C . GLU A 1 86 ? 20.142 -11.121 7.591 1.00 88.38 86 GLU A C 1
ATOM 704 O O . GLU A 1 86 ? 18.953 -11.214 7.891 1.00 88.38 86 GLU A O 1
ATOM 709 N N . THR A 1 87 ? 21.101 -11.135 8.522 1.00 90.25 87 THR A N 1
ATOM 710 C CA . THR A 1 87 ? 20.803 -11.367 9.942 1.00 90.25 87 THR A CA 1
ATOM 711 C C . THR A 1 87 ? 20.046 -10.197 10.568 1.00 90.25 87 THR A C 1
ATOM 713 O O . THR A 1 87 ? 19.167 -10.411 11.401 1.00 90.25 87 THR A O 1
ATOM 716 N N . LEU A 1 88 ? 20.342 -8.956 10.163 1.00 90.19 88 LEU A N 1
ATOM 717 C CA . LEU A 1 88 ? 19.601 -7.773 10.609 1.00 90.19 88 LEU A CA 1
ATOM 718 C C . LEU A 1 88 ? 18.176 -7.727 10.051 1.00 90.19 88 LEU A C 1
ATOM 720 O O . LEU A 1 88 ? 17.258 -7.353 10.779 1.00 90.19 88 LEU A O 1
ATOM 724 N N . LEU A 1 89 ? 17.976 -8.115 8.790 1.00 91.50 89 LEU A N 1
ATOM 725 C CA . LEU A 1 89 ? 16.647 -8.208 8.185 1.00 91.50 89 LEU A CA 1
ATOM 726 C C . LEU A 1 89 ? 15.798 -9.263 8.893 1.00 91.50 89 LEU A C 1
ATOM 728 O O . LEU A 1 89 ? 14.647 -8.985 9.225 1.00 91.50 89 LEU A O 1
ATOM 732 N N . GLU A 1 90 ? 16.382 -10.419 9.205 1.00 94.44 90 GLU A N 1
ATOM 733 C CA . GLU A 1 90 ? 15.698 -11.473 9.955 1.00 94.44 90 GLU A CA 1
ATOM 734 C C . 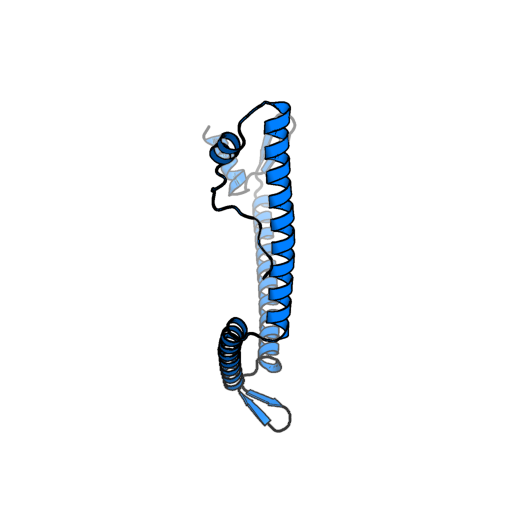GLU A 1 90 ? 15.341 -11.015 11.378 1.00 94.44 90 GLU A C 1
ATOM 736 O O . GLU A 1 90 ? 14.204 -11.167 11.822 1.00 94.44 90 GLU A O 1
ATOM 741 N N . LYS A 1 91 ? 16.273 -10.356 12.083 1.00 94.69 91 LYS A N 1
ATOM 742 C CA . LYS A 1 91 ? 15.994 -9.756 13.400 1.00 94.69 91 LYS A CA 1
ATOM 743 C C . LYS A 1 91 ? 14.873 -8.722 13.331 1.00 94.69 91 LYS A C 1
ATOM 745 O O . LYS A 1 91 ? 13.973 -8.744 14.166 1.00 94.69 91 LYS A O 1
ATOM 750 N N . ARG A 1 92 ? 14.897 -7.835 12.331 1.00 94.88 92 ARG A N 1
ATOM 751 C CA . ARG A 1 92 ? 13.846 -6.830 12.124 1.00 94.88 92 ARG A CA 1
ATOM 752 C C . ARG A 1 92 ? 12.490 -7.492 11.895 1.00 94.88 92 ARG A C 1
ATOM 754 O O . ARG A 1 92 ? 11.507 -7.046 12.481 1.00 94.88 92 ARG A O 1
ATOM 761 N N . LYS A 1 93 ? 12.439 -8.548 11.078 1.00 96.06 93 LYS A N 1
ATOM 762 C CA . LYS A 1 93 ? 11.212 -9.305 10.810 1.00 96.06 93 LYS A CA 1
ATOM 763 C C . LYS A 1 93 ? 10.648 -9.915 12.095 1.00 96.06 93 LYS A C 1
ATOM 765 O O . LYS A 1 93 ? 9.483 -9.683 12.402 1.00 96.06 93 LYS A O 1
ATOM 770 N N . LYS A 1 94 ? 11.487 -10.584 12.892 1.00 96.56 94 LYS A N 1
ATOM 771 C CA . LYS A 1 94 ? 11.092 -11.156 14.191 1.00 96.56 94 LYS A CA 1
ATOM 772 C C . LYS A 1 94 ? 10.548 -10.099 15.152 1.00 96.56 94 LYS A C 1
ATOM 774 O O . LYS A 1 94 ? 9.462 -10.270 15.695 1.00 96.56 94 LYS A O 1
ATOM 779 N N . ILE A 1 95 ? 11.246 -8.971 15.301 1.00 96.88 95 ILE A N 1
ATOM 780 C CA . ILE A 1 95 ? 10.794 -7.860 16.155 1.00 96.88 95 ILE A CA 1
ATOM 781 C C . ILE A 1 95 ? 9.448 -7.312 15.665 1.00 96.88 95 ILE A C 1
ATOM 783 O O . ILE A 1 95 ? 8.554 -7.049 16.464 1.00 96.88 95 ILE A O 1
ATOM 787 N N . GLN A 1 96 ? 9.267 -7.165 14.352 1.00 96.00 96 GLN A N 1
ATOM 788 C CA . GLN A 1 96 ? 8.010 -6.684 13.784 1.00 96.00 96 GLN A CA 1
ATOM 789 C C . GLN A 1 96 ? 6.850 -7.658 14.042 1.00 96.00 96 GLN A C 1
ATOM 791 O O . GLN A 1 96 ? 5.735 -7.224 14.331 1.00 96.00 96 GLN A O 1
ATOM 796 N N . GLU A 1 97 ? 7.096 -8.964 13.964 1.00 96.12 97 GLU A N 1
ATOM 797 C CA . GLU A 1 97 ? 6.111 -9.988 14.316 1.00 96.12 97 GLU A CA 1
ATOM 798 C C . GLU A 1 97 ? 5.769 -9.966 15.811 1.00 96.12 97 GLU A C 1
ATOM 800 O O . GLU A 1 97 ? 4.594 -10.050 16.171 1.00 96.12 97 GLU A O 1
ATOM 805 N N . GLU A 1 98 ? 6.755 -9.791 16.691 1.00 96.56 98 GLU A N 1
ATOM 806 C CA . GLU A 1 98 ? 6.524 -9.652 18.132 1.00 96.56 98 GLU A CA 1
ATOM 807 C C . GLU A 1 98 ? 5.719 -8.398 18.479 1.00 96.56 98 GLU A C 1
ATOM 809 O O . GLU A 1 98 ? 4.793 -8.477 19.287 1.00 96.56 98 GLU A O 1
ATOM 814 N N . ILE A 1 99 ? 6.020 -7.260 17.845 1.00 96.44 99 ILE A N 1
ATOM 815 C CA . ILE A 1 99 ? 5.252 -6.019 18.013 1.00 96.44 99 ILE A CA 1
ATOM 816 C C . ILE A 1 99 ? 3.795 -6.252 17.620 1.00 96.44 99 ILE A C 1
ATOM 818 O O . ILE A 1 99 ? 2.903 -5.899 18.387 1.00 96.44 99 ILE A O 1
ATOM 822 N N . LYS A 1 100 ? 3.544 -6.905 16.477 1.00 95.62 100 LYS A N 1
ATOM 823 C CA . LYS A 1 100 ? 2.181 -7.240 16.036 1.00 95.62 100 LYS A CA 1
ATOM 824 C C . LYS A 1 100 ? 1.461 -8.156 17.027 1.00 95.62 100 LYS A C 1
ATOM 826 O O . LYS A 1 100 ? 0.298 -7.933 17.346 1.00 95.62 100 LYS A O 1
ATOM 831 N N . LYS A 1 101 ? 2.137 -9.187 17.541 1.00 95.31 101 LYS A N 1
ATOM 832 C CA . LYS A 1 101 ? 1.549 -10.091 18.545 1.00 95.31 101 LYS A CA 1
ATOM 833 C C . LYS A 1 101 ? 1.188 -9.333 19.825 1.00 95.31 101 LYS A C 1
ATOM 835 O O . LYS A 1 101 ? 0.073 -9.478 20.327 1.00 95.31 101 LYS A O 1
ATOM 840 N N . LYS A 1 102 ? 2.099 -8.487 20.316 1.00 94.19 102 LYS A N 1
ATOM 841 C CA . LYS A 1 102 ? 1.879 -7.663 21.512 1.00 94.19 102 LYS A CA 1
ATOM 842 C C . LYS A 1 102 ? 0.763 -6.640 21.303 1.00 94.19 102 LYS A C 1
ATOM 844 O O . LYS A 1 102 ? -0.095 -6.521 22.174 1.00 94.19 102 LYS A O 1
ATOM 849 N N . SER A 1 103 ? 0.695 -5.972 20.152 1.00 93.12 103 SER A N 1
ATOM 850 C CA . SER A 1 103 ? -0.370 -5.003 19.862 1.00 93.12 103 SER A CA 1
ATOM 851 C C . SER A 1 103 ? -1.748 -5.663 19.825 1.00 93.12 103 SER A C 1
ATOM 853 O O . SER A 1 103 ? -2.683 -5.144 20.424 1.00 93.12 103 SER A O 1
ATOM 855 N N . ILE A 1 104 ? -1.867 -6.850 19.217 1.00 93.19 104 ILE A N 1
ATOM 856 C CA . ILE A 1 104 ? -3.119 -7.623 19.225 1.00 93.19 104 ILE A CA 1
ATOM 857 C C . ILE A 1 104 ? -3.509 -8.000 20.659 1.00 93.19 104 ILE A C 1
ATOM 859 O O . ILE A 1 104 ? -4.677 -7.890 21.029 1.00 93.19 104 ILE A O 1
ATOM 863 N N . SER A 1 105 ? -2.552 -8.439 21.484 1.00 91.50 10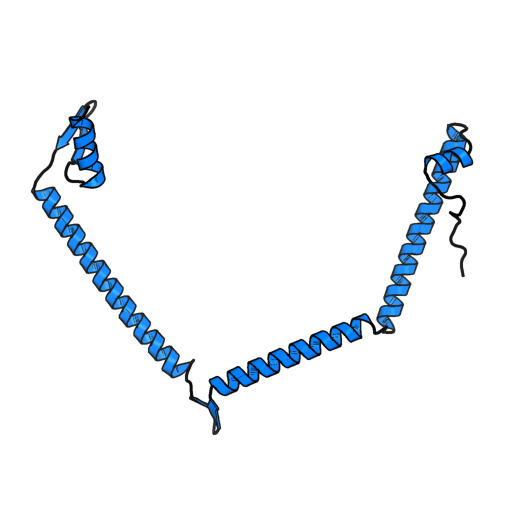5 SER A N 1
ATOM 864 C CA . SER A 1 105 ? -2.846 -8.770 22.884 1.00 91.50 105 SER A CA 1
ATOM 865 C C . SER A 1 105 ? -3.291 -7.551 23.697 1.00 91.50 105 SER A C 1
ATOM 867 O O . SER A 1 105 ? -4.251 -7.655 24.455 1.00 91.50 105 SER A O 1
ATOM 869 N N . LEU A 1 106 ? -2.665 -6.388 23.488 1.00 88.94 106 LEU A N 1
ATOM 870 C CA . LEU A 1 106 ? -3.054 -5.139 24.141 1.00 88.94 106 LEU A CA 1
ATOM 871 C C . LEU A 1 106 ? -4.450 -4.699 23.713 1.00 88.94 106 LEU A C 1
ATOM 873 O O . LEU A 1 106 ? -5.268 -4.405 24.574 1.00 88.94 106 LEU A O 1
ATOM 877 N N . GLN A 1 107 ? -4.765 -4.755 22.419 1.00 87.50 107 GLN A N 1
ATOM 878 C CA . GLN A 1 107 ? -6.090 -4.399 21.911 1.00 87.50 107 GLN A CA 1
ATOM 879 C C . GLN A 1 107 ? -7.191 -5.300 22.495 1.00 87.50 107 GLN A C 1
ATOM 881 O O . GLN A 1 107 ? -8.263 -4.822 22.870 1.00 87.50 107 GLN A O 1
ATOM 886 N N . LYS A 1 108 ? -6.923 -6.607 22.635 1.00 86.69 108 LYS A N 1
ATOM 887 C CA . LYS A 1 108 ? -7.839 -7.527 23.328 1.00 86.69 108 LYS A CA 1
ATOM 888 C C . LYS A 1 108 ? -8.056 -7.097 24.778 1.00 86.69 108 LYS A C 1
ATOM 890 O O . LYS A 1 108 ? -9.198 -7.015 25.223 1.00 86.69 108 LYS A O 1
ATOM 895 N N . ILE A 1 109 ? -6.984 -6.768 25.496 1.00 84.19 109 ILE A N 1
ATOM 896 C CA . ILE A 1 109 ? -7.072 -6.302 26.884 1.00 84.19 109 ILE A CA 1
ATOM 897 C C . ILE A 1 109 ? -7.828 -4.970 26.971 1.00 84.19 109 ILE A C 1
ATOM 899 O O . ILE A 1 109 ? -8.693 -4.838 27.825 1.00 84.19 109 ILE A O 1
ATOM 903 N N . GLU A 1 110 ? -7.579 -4.005 26.088 1.00 80.44 110 GLU A N 1
ATOM 904 C CA . GLU A 1 110 ? -8.272 -2.705 26.058 1.00 80.44 110 GLU A CA 1
ATOM 905 C C . GLU A 1 110 ? -9.769 -2.822 25.753 1.00 80.44 110 GLU A C 1
ATOM 907 O O . GLU A 1 110 ? -10.581 -2.042 26.264 1.00 80.44 110 GLU A O 1
ATOM 912 N N . SER A 1 111 ? -10.161 -3.809 24.943 1.00 76.19 111 SER A N 1
ATOM 913 C CA . SER A 1 111 ? -11.579 -4.075 24.689 1.00 76.19 111 SER A CA 1
ATOM 914 C C . SER A 1 111 ? -12.310 -4.504 25.968 1.00 76.19 111 SER A C 1
ATOM 916 O O . SER A 1 111 ? -13.414 -4.024 26.226 1.00 76.19 111 SER A O 1
ATOM 918 N N . ILE A 1 112 ? -11.650 -5.306 26.810 1.00 77.19 112 ILE A N 1
ATOM 919 C CA . ILE A 1 112 ? -12.198 -5.860 28.056 1.00 77.19 112 ILE A CA 1
ATOM 920 C C . ILE A 1 112 ? -12.028 -4.888 29.232 1.00 77.19 112 ILE A C 1
ATOM 922 O O . ILE A 1 112 ? -12.864 -4.834 30.132 1.00 77.19 112 ILE A O 1
ATOM 926 N N . ARG A 1 113 ? -10.938 -4.116 29.257 1.00 76.94 113 ARG A N 1
ATOM 927 C CA . ARG A 1 113 ? -10.584 -3.275 30.398 1.00 76.94 113 ARG A CA 1
ATOM 928 C C . ARG A 1 113 ? -11.509 -2.064 30.476 1.00 76.94 113 ARG A C 1
ATOM 930 O O . ARG A 1 113 ? -11.488 -1.165 29.634 1.00 76.94 113 ARG A O 1
ATOM 937 N N . TRP A 1 114 ? -12.275 -2.016 31.555 1.00 72.69 114 TRP A N 1
ATOM 938 C CA . TRP A 1 114 ? -13.072 -0.860 31.936 1.00 72.69 114 TRP A CA 1
ATOM 939 C C . TRP A 1 114 ? -12.218 0.110 32.750 1.00 72.69 114 TRP A C 1
ATOM 941 O O . TRP A 1 114 ? -12.077 -0.014 33.963 1.00 72.69 114 TRP A O 1
ATOM 951 N N . THR A 1 115 ? -11.606 1.073 32.068 1.00 80.00 115 THR A N 1
ATOM 952 C CA . THR A 1 115 ? -10.934 2.199 32.729 1.00 80.00 115 THR A CA 1
ATOM 953 C C . THR A 1 115 ? -11.979 3.173 33.275 1.00 80.00 115 THR A C 1
ATOM 955 O O . THR A 1 115 ? -13.037 3.342 32.669 1.00 80.00 115 THR A O 1
ATOM 958 N N . THR A 1 116 ? -11.673 3.867 34.374 1.00 80.56 116 THR A N 1
ATOM 959 C CA . THR A 1 116 ? -12.534 4.910 34.967 1.00 80.56 116 THR A CA 1
ATOM 960 C C . THR A 1 116 ? -13.027 5.925 33.931 1.00 80.56 116 THR A C 1
ATOM 962 O O . THR A 1 116 ? -14.213 6.238 33.902 1.00 80.56 116 THR A O 1
ATOM 965 N N . ALA A 1 117 ? -12.154 6.352 33.011 1.00 84.00 117 ALA A N 1
ATOM 966 C CA . ALA A 1 117 ? -12.507 7.227 31.892 1.00 84.00 117 ALA A CA 1
ATOM 967 C C . ALA A 1 117 ? -13.547 6.604 30.936 1.00 84.00 117 ALA A C 1
ATOM 969 O O . ALA A 1 117 ? -14.551 7.239 30.633 1.00 84.00 117 ALA A O 1
ATOM 970 N N . LYS A 1 118 ? -13.358 5.341 30.524 1.00 83.69 118 LYS A N 1
ATOM 971 C CA . LYS A 1 118 ? -14.271 4.615 29.616 1.00 83.69 118 LYS A CA 1
ATOM 972 C C . LYS A 1 118 ? -15.639 4.375 30.261 1.00 83.69 118 LYS A C 1
ATOM 974 O O . LYS A 1 118 ? -16.669 4.472 29.603 1.00 83.69 118 LYS A O 1
ATOM 979 N N . ILE A 1 119 ? -15.657 4.093 31.566 1.00 85.94 119 ILE A N 1
ATOM 980 C CA . ILE A 1 119 ? -16.897 3.978 32.345 1.00 85.94 119 ILE A CA 1
ATOM 981 C C . ILE A 1 119 ? -17.626 5.324 32.371 1.00 85.94 119 ILE A C 1
ATOM 983 O O . ILE A 1 119 ? -18.835 5.364 32.155 1.00 85.94 119 ILE A O 1
ATOM 987 N N . GLN A 1 120 ? -16.906 6.418 32.623 1.00 88.88 120 GLN A N 1
ATOM 988 C CA . GLN A 1 120 ? -17.493 7.753 32.689 1.00 88.88 120 GLN A CA 1
ATOM 989 C C . GLN A 1 120 ? -18.059 8.197 31.336 1.00 88.88 120 GLN A C 1
ATOM 991 O O . GLN A 1 120 ? -19.179 8.701 31.276 1.00 88.88 120 GLN A O 1
ATOM 996 N N . GLU A 1 121 ? -17.330 7.946 30.250 1.00 88.56 121 GLU A N 1
ATOM 997 C CA . GLU A 1 121 ? -17.791 8.199 28.885 1.00 88.56 121 GLU A CA 1
ATOM 998 C C . GLU A 1 121 ? -19.053 7.389 28.565 1.00 88.56 121 GLU A C 1
ATOM 1000 O O . GLU A 1 121 ? -20.050 7.939 28.096 1.00 88.56 121 GLU A O 1
ATOM 1005 N N . ASN A 1 122 ? -19.063 6.093 28.894 1.00 88.19 122 ASN A N 1
ATOM 1006 C CA . ASN A 1 122 ? -20.228 5.250 28.647 1.00 88.19 122 ASN A CA 1
ATOM 1007 C C . ASN A 1 122 ? -21.444 5.691 29.481 1.00 88.19 122 ASN A C 1
ATOM 1009 O O . ASN A 1 122 ? -22.558 5.739 28.965 1.00 88.19 122 ASN A O 1
ATOM 1013 N N . LYS A 1 123 ? -21.240 6.093 30.745 1.00 90.00 123 LYS A N 1
ATOM 1014 C CA . LYS A 1 123 ? -22.296 6.690 31.580 1.00 90.00 123 LYS A CA 1
ATOM 1015 C C . LYS A 1 123 ? -22.859 7.963 30.955 1.00 90.00 123 LYS A C 1
ATOM 1017 O O . LYS A 1 123 ? -24.075 8.137 30.937 1.00 90.00 123 LYS A O 1
ATOM 1022 N N . GLN A 1 124 ? -22.003 8.834 30.425 1.00 91.69 124 GLN A N 1
ATOM 1023 C CA . GLN A 1 124 ? -22.445 10.063 29.774 1.00 91.69 124 GLN A CA 1
ATOM 1024 C C . GLN A 1 124 ? -23.241 9.769 28.495 1.00 91.69 124 GLN A C 1
ATOM 1026 O O . GLN A 1 124 ? -24.305 10.349 28.292 1.00 91.69 124 GLN A O 1
ATOM 1031 N N . ASN A 1 125 ? -22.789 8.814 27.680 1.00 91.75 125 ASN A N 1
ATOM 1032 C CA . ASN A 1 125 ? -23.509 8.381 26.482 1.00 91.75 125 ASN A CA 1
ATOM 1033 C C . ASN A 1 125 ? -24.882 7.780 26.810 1.00 91.75 125 ASN A C 1
ATOM 1035 O O . ASN A 1 125 ? -25.862 8.088 26.135 1.00 91.75 125 ASN A O 1
ATOM 1039 N N . ILE A 1 126 ? -24.975 6.959 27.861 1.00 92.06 126 ILE A N 1
ATOM 1040 C CA . ILE A 1 126 ? -26.253 6.407 28.330 1.00 92.06 126 ILE A CA 1
ATOM 1041 C C . ILE A 1 126 ? -27.181 7.531 28.801 1.00 92.06 126 ILE A C 1
ATOM 1043 O O . ILE A 1 126 ? -28.348 7.539 28.420 1.00 92.06 126 ILE A O 1
ATOM 1047 N N . ARG A 1 127 ? -26.673 8.514 29.555 1.00 90.56 127 ARG A N 1
ATOM 1048 C CA . ARG A 1 127 ? -27.464 9.679 29.988 1.00 90.56 127 ARG A CA 1
ATOM 1049 C C . ARG A 1 127 ? -28.014 10.476 28.808 1.00 90.56 127 ARG A C 1
ATOM 1051 O O . ARG A 1 127 ? -29.197 10.787 28.793 1.00 90.56 127 ARG A O 1
ATOM 1058 N N . LEU A 1 128 ? -27.186 10.763 27.804 1.00 91.00 128 LEU A N 1
ATOM 1059 C CA . LEU A 1 128 ? -27.624 11.481 26.603 1.00 91.00 128 LEU A CA 1
ATOM 1060 C C . LEU A 1 128 ? -28.714 10.713 25.846 1.00 91.00 128 LEU A C 1
ATOM 1062 O O . LEU A 1 128 ? -29.716 11.306 25.450 1.00 91.00 128 LEU A O 1
ATOM 1066 N N . LYS A 1 129 ? -28.552 9.393 25.695 1.00 91.25 129 LYS A N 1
ATOM 1067 C CA . LYS A 1 129 ? -29.569 8.531 25.077 1.00 91.25 129 LYS A CA 1
ATOM 1068 C C . LYS A 1 129 ? -30.861 8.487 25.892 1.00 91.25 129 LYS A C 1
ATOM 1070 O O . LYS A 1 129 ? -31.927 8.535 25.292 1.00 91.25 129 LYS A O 1
ATOM 1075 N N . LYS A 1 130 ? -30.779 8.444 27.227 1.00 90.00 130 LYS A N 1
ATOM 1076 C CA . LYS A 1 130 ? -31.955 8.494 28.112 1.00 90.00 130 LYS A CA 1
ATOM 1077 C C . LYS A 1 130 ? -32.759 9.773 27.872 1.00 90.00 130 LYS A C 1
ATOM 1079 O O . LYS A 1 130 ? -33.939 9.687 27.570 1.00 90.00 130 LYS A O 1
ATOM 1084 N N . VAL A 1 131 ? -32.094 10.930 27.872 1.00 89.44 131 VAL A N 1
ATOM 1085 C CA . VAL A 1 131 ? -32.741 12.231 27.623 1.00 89.44 131 VAL A CA 1
ATOM 1086 C C . VAL A 1 131 ? -33.374 12.298 26.228 1.00 89.44 131 VAL A C 1
ATOM 1088 O O . VAL A 1 131 ? -34.443 12.876 26.050 1.00 89.44 131 VAL A O 1
ATOM 1091 N N . GLN A 1 132 ? -32.725 11.728 25.208 1.00 90.38 132 GLN A N 1
ATOM 1092 C CA . GLN A 1 132 ? -33.305 11.657 23.862 1.00 90.38 132 GLN A CA 1
ATOM 1093 C C . GLN A 1 132 ? -34.536 10.746 23.804 1.00 90.38 132 GLN A C 1
ATOM 1095 O O . GLN A 1 132 ? -35.507 11.086 23.127 1.00 90.38 132 GLN A O 1
ATOM 1100 N N . LEU A 1 133 ? -34.500 9.611 24.504 1.00 89.50 133 LEU A N 1
ATOM 1101 C CA . LEU A 1 133 ? -35.629 8.691 24.597 1.00 89.50 133 LEU A CA 1
ATOM 1102 C C . LEU A 1 133 ? -36.807 9.337 25.325 1.00 89.50 133 LEU A C 1
ATOM 1104 O O . LEU A 1 133 ? -37.895 9.321 24.772 1.00 89.50 133 LEU A O 1
ATOM 1108 N N . GLU A 1 134 ? -36.583 9.981 26.473 1.00 88.00 134 GLU A N 1
ATOM 1109 C CA . GLU A 1 134 ? -37.614 10.715 27.227 1.00 88.00 134 GLU A CA 1
ATOM 1110 C C . GLU A 1 134 ? -38.308 11.762 26.349 1.00 88.00 134 GLU A C 1
ATOM 1112 O O . GLU A 1 134 ? -39.519 11.715 26.179 1.00 88.00 134 GLU A O 1
ATOM 1117 N N . LYS A 1 135 ? -37.542 12.612 25.652 1.00 89.00 135 LYS A N 1
ATOM 1118 C CA . LYS A 1 135 ? -38.115 13.587 24.705 1.00 89.00 135 LYS A CA 1
ATOM 1119 C C . LYS A 1 135 ? -38.939 12.938 23.596 1.00 89.00 135 LYS A C 1
ATOM 1121 O O . LYS A 1 135 ? -39.915 13.511 23.124 1.00 89.00 135 LYS A O 1
ATOM 1126 N N . THR A 1 136 ? -38.504 11.777 23.114 1.00 89.19 136 THR A N 1
ATOM 1127 C CA . THR A 1 136 ? -39.222 11.058 22.056 1.00 89.19 136 THR A CA 1
ATOM 1128 C C . THR A 1 136 ? -40.516 10.458 22.600 1.00 89.19 136 THR A C 1
ATOM 1130 O O . THR A 1 136 ? -41.541 10.554 21.933 1.00 89.19 136 THR A O 1
ATOM 1133 N N . THR A 1 137 ? -40.489 9.908 23.814 1.00 88.19 137 THR A N 1
ATOM 1134 C CA . THR A 1 137 ? -41.665 9.424 24.545 1.00 88.19 137 THR A CA 1
ATOM 1135 C C . THR A 1 137 ? -42.676 10.546 24.773 1.00 88.19 137 THR A C 1
ATOM 1137 O O . THR A 1 137 ? -43.835 10.384 24.398 1.00 88.19 137 THR A O 1
ATOM 1140 N N . ASP A 1 138 ? -42.236 11.710 25.259 1.00 88.50 138 ASP A N 1
ATOM 1141 C CA . ASP A 1 138 ? -43.099 12.882 25.452 1.00 88.50 138 ASP A CA 1
ATOM 1142 C C . ASP A 1 138 ? -43.773 13.297 24.140 1.00 88.50 138 ASP A C 1
ATOM 1144 O O . ASP A 1 138 ? -44.983 13.515 24.081 1.00 88.50 138 ASP A O 1
ATOM 1148 N N . ASN A 1 139 ? -43.003 13.353 23.048 1.00 90.44 139 ASN A N 1
ATOM 1149 C CA . ASN A 1 139 ? -43.535 13.689 21.728 1.00 90.44 139 ASN A CA 1
ATOM 1150 C C . ASN A 1 139 ? -44.594 12.684 21.253 1.00 90.44 139 ASN A C 1
ATOM 1152 O O . ASN A 1 139 ? -45.573 13.083 20.622 1.00 90.44 139 ASN A O 1
ATOM 1156 N N . ILE A 1 140 ? -44.407 11.392 21.537 1.00 87.44 140 ILE A N 1
ATOM 1157 C CA . ILE A 1 140 ? -45.380 10.349 21.200 1.00 87.44 140 ILE A CA 1
ATOM 1158 C C . ILE A 1 140 ? -46.679 10.566 21.982 1.00 87.44 140 ILE A C 1
ATOM 1160 O O . ILE A 1 140 ? -47.747 10.567 21.372 1.00 87.44 140 ILE A O 1
ATOM 1164 N N . GLU A 1 141 ? -46.617 10.810 23.292 1.00 86.19 141 GLU A N 1
ATOM 1165 C CA . GLU A 1 141 ? -47.822 11.053 24.099 1.00 86.19 141 GLU A CA 1
ATOM 1166 C C . GLU A 1 141 ? -48.542 12.346 23.679 1.00 86.19 141 GLU A C 1
ATOM 1168 O O . GLU A 1 141 ? -49.768 12.354 23.557 1.00 86.19 141 GLU A O 1
ATOM 1173 N N . ILE A 1 142 ? -47.804 13.410 23.336 1.00 89.50 142 ILE A N 1
ATOM 1174 C CA . ILE A 1 142 ? -48.377 14.649 22.777 1.00 89.50 142 ILE A CA 1
ATOM 1175 C C . ILE A 1 142 ? -49.123 14.371 21.465 1.00 89.50 142 ILE A C 1
ATOM 1177 O O . ILE A 1 142 ? -50.213 14.903 21.245 1.00 89.50 142 ILE A O 1
ATOM 1181 N N . LEU A 1 143 ? -48.561 13.543 20.579 1.00 88.12 143 LEU A N 1
ATOM 1182 C CA . LEU A 1 143 ? -49.216 13.166 19.324 1.00 88.12 143 LEU A CA 1
ATOM 1183 C C . LEU A 1 143 ? -50.482 12.340 19.569 1.00 88.12 143 LEU A C 1
ATOM 1185 O O . LEU A 1 143 ? -51.495 12.583 18.912 1.00 88.12 143 LEU A O 1
ATOM 1189 N N . VAL A 1 144 ? -50.449 11.401 20.517 1.00 86.75 144 VAL A N 1
ATOM 1190 C CA . VAL A 1 144 ? -51.624 10.604 20.900 1.00 86.75 144 VAL A CA 1
ATOM 1191 C C . VAL A 1 144 ? -52.730 11.511 21.447 1.00 86.75 144 VAL A C 1
ATOM 1193 O O . VAL A 1 144 ? -53.874 11.408 21.001 1.00 86.75 144 VAL A O 1
ATOM 1196 N N . ASP A 1 145 ? -52.398 12.442 22.344 1.00 87.88 145 ASP A N 1
ATOM 1197 C CA . ASP A 1 145 ? -53.356 13.394 22.917 1.00 87.88 145 ASP A CA 1
ATOM 1198 C C . ASP A 1 145 ? -53.917 14.358 21.856 1.00 87.88 145 ASP A C 1
ATOM 1200 O O . ASP A 1 145 ? -55.119 14.631 21.815 1.00 87.88 145 ASP A O 1
ATOM 1204 N N . TYR A 1 146 ? -53.083 14.818 20.918 1.00 91.00 146 TYR A N 1
ATOM 1205 C CA . TYR A 1 146 ? -53.527 15.631 19.785 1.00 91.00 146 TYR A CA 1
ATOM 1206 C C . TYR A 1 146 ? -54.514 14.884 18.880 1.00 91.00 146 TYR A C 1
ATOM 1208 O O . TYR A 1 146 ? -55.557 15.432 18.510 1.00 91.00 146 TYR A O 1
ATOM 1216 N N . LEU A 1 147 ? -54.203 13.636 18.520 1.00 87.88 147 LEU A N 1
ATOM 1217 C CA . LEU A 1 147 ? -55.062 12.806 17.675 1.00 87.88 147 LEU A CA 1
ATOM 1218 C C . LEU A 1 147 ? -56.389 12.479 18.371 1.00 87.88 147 LEU A C 1
ATOM 1220 O O . LEU A 1 147 ? -57.440 12.546 17.730 1.00 87.88 147 LEU A O 1
ATOM 1224 N N . TYR A 1 148 ? -56.356 12.217 19.680 1.00 88.12 148 TYR A N 1
ATOM 1225 C CA . TYR A 1 148 ? -57.557 12.063 20.499 1.00 88.12 148 TYR A CA 1
ATOM 1226 C C . TYR A 1 148 ? -58.413 13.338 20.481 1.00 88.12 148 TYR A C 1
ATOM 1228 O O . TYR A 1 148 ? -59.594 13.278 20.144 1.00 88.12 148 TYR A O 1
ATOM 1236 N N . LYS A 1 149 ? -57.825 14.509 20.760 1.00 89.88 149 LYS A N 1
ATOM 1237 C CA . LYS A 1 149 ? -58.554 15.789 20.837 1.00 89.88 149 LYS A CA 1
ATOM 1238 C C . LYS A 1 149 ? -59.110 16.266 19.496 1.00 89.88 149 LYS A C 1
ATOM 1240 O O . LYS A 1 149 ? -60.181 16.863 19.465 1.00 89.88 149 LYS A O 1
ATOM 1245 N N . LYS A 1 150 ? -58.386 16.051 18.395 1.00 91.44 150 LYS A N 1
ATOM 1246 C CA . LYS A 1 150 ? -58.769 16.567 17.071 1.00 91.44 150 LYS A CA 1
ATOM 1247 C C . LYS A 1 150 ? -59.702 15.636 16.303 1.00 91.44 150 LYS A C 1
ATOM 1249 O O . LYS A 1 150 ? -60.564 16.119 15.573 1.00 91.44 150 LYS A O 1
ATOM 1254 N N . PHE A 1 151 ? -59.512 14.324 16.437 1.00 89.00 151 PHE A N 1
ATOM 1255 C CA . PHE A 1 151 ? -60.223 13.321 15.638 1.00 89.00 151 PHE A CA 1
ATOM 1256 C C . PHE A 1 151 ? -61.097 12.376 16.475 1.00 89.00 151 PHE A C 1
ATOM 1258 O O . PHE A 1 151 ? -61.729 11.493 15.903 1.00 89.00 151 PHE A O 1
ATOM 1265 N N . PHE A 1 152 ? -61.160 12.553 17.802 1.00 85.19 152 PHE A N 1
ATOM 1266 C CA . PHE A 1 152 ? -61.952 11.730 18.731 1.00 85.19 152 PHE A CA 1
ATOM 1267 C C . PHE A 1 152 ? -61.619 10.227 18.672 1.00 85.19 152 PHE A C 1
ATOM 1269 O O . PHE A 1 152 ? -62.459 9.368 18.944 1.00 85.19 152 PHE A O 1
ATOM 1276 N N . LEU A 1 153 ? -60.374 9.899 18.317 1.00 84.88 153 LEU A N 1
ATOM 1277 C CA . LEU A 1 153 ? -59.865 8.530 18.248 1.00 84.88 153 LEU A CA 1
ATOM 1278 C C . LEU A 1 153 ? -59.412 8.062 19.630 1.00 84.88 153 LEU A C 1
ATOM 1280 O O . LEU A 1 153 ? -58.611 8.739 20.263 1.00 84.88 153 LEU A O 1
ATOM 1284 N N . LYS A 1 154 ? -59.860 6.887 20.087 1.00 85.88 154 LYS A N 1
ATOM 1285 C CA . LYS A 1 154 ? -59.458 6.353 21.399 1.00 85.88 154 LYS A CA 1
ATOM 1286 C C . LYS A 1 154 ? -57.931 6.148 21.479 1.00 85.88 154 LYS A C 1
ATOM 1288 O O . LYS A 1 154 ? -57.368 5.560 20.552 1.00 85.88 154 LYS A O 1
ATOM 1293 N N . PRO A 1 155 ? -57.270 6.529 22.591 1.00 81.88 155 PRO A N 1
ATOM 1294 C CA . PRO A 1 155 ? -55.816 6.397 22.748 1.00 81.88 155 PRO A CA 1
ATOM 1295 C C . PRO A 1 155 ? -55.311 4.961 22.567 1.00 81.88 155 PRO A C 1
ATOM 1297 O O . PRO A 1 155 ? -54.277 4.744 21.948 1.00 81.88 155 PRO A O 1
ATOM 1300 N N . GLU A 1 156 ? -56.068 3.975 23.050 1.00 83.62 156 GLU A N 1
ATOM 1301 C CA . GLU A 1 156 ? -55.768 2.538 22.931 1.00 83.62 156 GLU A CA 1
ATOM 1302 C C . GLU A 1 156 ? -55.702 2.082 21.467 1.00 83.62 156 GLU A C 1
ATOM 1304 O O . GLU A 1 156 ? -54.839 1.299 21.075 1.00 83.62 156 GLU A O 1
ATOM 1309 N N . GLN A 1 157 ? -56.603 2.612 20.638 1.00 83.50 157 GLN A N 1
ATOM 1310 C CA . GLN A 1 157 ? -56.691 2.284 19.222 1.00 83.50 157 GLN A CA 1
ATOM 1311 C C . GLN A 1 157 ? -55.543 2.943 18.451 1.00 83.50 157 GLN A C 1
ATOM 1313 O O . GLN A 1 157 ? -54.906 2.290 17.635 1.00 83.50 157 GLN A O 1
ATOM 1318 N N . ILE A 1 158 ? -55.205 4.193 18.790 1.00 83.94 158 ILE A N 1
ATOM 1319 C CA . ILE A 1 158 ? -54.024 4.891 18.263 1.00 83.94 158 ILE A CA 1
ATOM 1320 C C . ILE A 1 158 ? -52.754 4.100 18.606 1.00 83.94 158 ILE A C 1
ATOM 1322 O O . ILE A 1 158 ? -52.000 3.736 17.709 1.00 83.94 158 ILE A O 1
ATOM 1326 N N . LYS A 1 159 ? -52.527 3.775 19.885 1.00 84.44 159 LYS A N 1
ATOM 1327 C CA . LYS A 1 159 ? -51.323 3.050 20.324 1.00 84.44 159 LYS A CA 1
ATOM 1328 C C . LYS A 1 159 ? -51.196 1.684 19.640 1.00 84.44 159 LYS A C 1
ATOM 1330 O O . LYS A 1 159 ? -50.103 1.339 19.202 1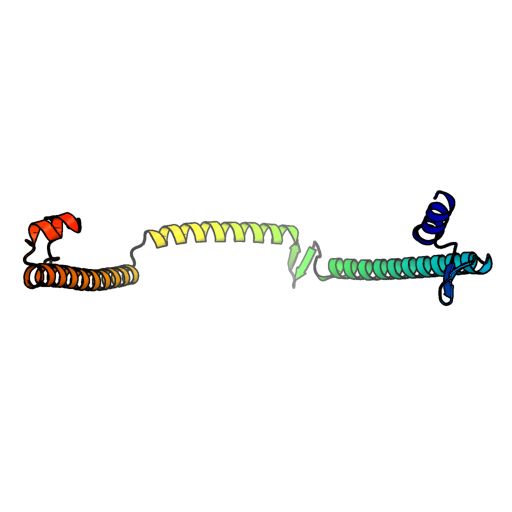.00 84.44 159 LYS A O 1
ATOM 1335 N N . LYS A 1 160 ? -52.306 0.963 19.444 1.00 85.81 160 LYS A N 1
ATOM 1336 C CA . LYS A 1 160 ? -52.330 -0.309 18.705 1.00 85.81 160 LYS A CA 1
ATOM 1337 C C . LYS A 1 160 ? -51.960 -0.154 17.224 1.00 85.81 160 LYS A C 1
ATOM 1339 O O . LYS A 1 160 ? -51.149 -0.934 16.734 1.00 85.81 160 LYS A O 1
ATOM 1344 N N . GLU A 1 161 ? -52.505 0.847 16.530 1.00 85.62 161 GLU A N 1
ATOM 1345 C CA . GLU A 1 161 ? -52.203 1.107 15.109 1.00 85.62 161 GLU A CA 1
ATOM 1346 C C . GLU A 1 161 ? -50.763 1.605 14.895 1.00 85.62 161 GLU A C 1
ATOM 1348 O O . GLU A 1 161 ? -50.115 1.242 13.916 1.00 85.62 161 GLU A O 1
ATOM 1353 N N . PHE A 1 162 ? -50.219 2.384 15.836 1.00 83.50 162 PHE A N 1
ATOM 1354 C CA . PHE A 1 162 ? -48.811 2.800 15.824 1.00 83.50 162 PHE A CA 1
ATOM 1355 C C . PHE A 1 162 ? -47.845 1.709 16.324 1.00 83.50 162 PHE A C 1
ATOM 1357 O O . PHE A 1 162 ? -46.634 1.929 16.336 1.00 83.50 162 PHE A O 1
ATOM 1364 N N . GLY A 1 163 ? -48.351 0.536 16.726 1.00 84.19 163 GLY A N 1
ATOM 1365 C CA . GLY A 1 163 ? -47.539 -0.578 17.217 1.00 84.19 163 GLY A CA 1
ATOM 1366 C C . GLY A 1 163 ? -46.827 -0.293 18.544 1.00 84.19 163 GLY A C 1
ATOM 1367 O O . GLY A 1 163 ? -45.777 -0.877 18.804 1.00 84.19 163 GLY A O 1
ATOM 1368 N N . ILE A 1 164 ? -47.365 0.611 19.368 1.00 83.00 164 ILE A N 1
ATOM 1369 C CA . ILE A 1 164 ? -46.812 0.982 20.675 1.00 83.00 164 ILE A CA 1
ATOM 1370 C C . ILE A 1 164 ? -47.237 -0.083 21.703 1.00 83.00 164 ILE A C 1
ATOM 1372 O O . ILE A 1 164 ? -48.437 -0.231 21.951 1.00 83.00 164 ILE A O 1
ATOM 1376 N N . PRO A 1 165 ? -46.294 -0.827 22.312 1.00 80.56 165 PRO A N 1
ATOM 1377 C CA . PRO A 1 165 ? -46.615 -1.835 23.322 1.00 80.56 165 PRO A CA 1
ATOM 1378 C C . PRO A 1 165 ? -47.213 -1.212 24.591 1.00 80.56 165 PRO A C 1
ATOM 1380 O O . PRO A 1 165 ? -46.793 -0.135 25.004 1.00 80.56 165 PRO A O 1
ATOM 1383 N N . GLU A 1 166 ? -48.115 -1.918 25.281 1.00 69.50 166 GLU A N 1
ATOM 1384 C CA . GLU A 1 166 ? -48.667 -1.471 26.580 1.00 69.50 166 GLU A CA 1
ATOM 1385 C C . GLU A 1 166 ? -47.600 -1.364 27.688 1.00 69.50 166 GLU A C 1
ATOM 1387 O O . GLU A 1 166 ? -47.767 -0.638 28.667 1.00 69.50 1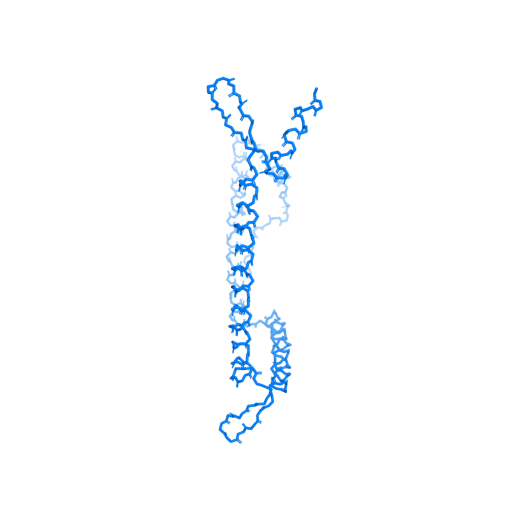66 GLU A O 1
ATOM 1392 N N . GLU A 1 167 ? -46.475 -2.061 27.519 1.00 74.12 167 GLU A N 1
ATOM 1393 C CA . GLU A 1 167 ? -45.310 -1.999 28.407 1.00 74.12 167 GLU A CA 1
ATOM 1394 C C . GLU A 1 167 ? -44.484 -0.713 28.233 1.00 74.12 167 GLU A C 1
ATOM 1396 O O . GLU A 1 167 ? -43.575 -0.458 29.025 1.00 74.12 167 GLU A O 1
ATOM 1401 N N . PHE A 1 168 ? -44.782 0.105 27.216 1.00 71.75 168 PHE A N 1
ATOM 1402 C CA . PHE A 1 168 ? -44.096 1.367 26.962 1.00 71.75 168 PHE A CA 1
ATOM 1403 C C . PHE A 1 168 ? -44.471 2.396 28.036 1.00 71.75 168 PHE A C 1
ATOM 1405 O O . PHE A 1 168 ? -45.462 3.117 27.930 1.00 71.75 168 PHE A O 1
ATOM 1412 N N . LYS A 1 169 ? -43.679 2.420 29.109 1.00 69.38 169 LYS A N 1
ATOM 1413 C CA . LYS A 1 169 ? -43.791 3.361 30.225 1.00 69.38 169 LYS A CA 1
ATOM 1414 C C . LYS A 1 169 ? -42.570 4.269 30.267 1.00 69.38 169 LYS A C 1
ATOM 1416 O O . LYS A 1 169 ? -41.486 3.888 29.823 1.00 69.38 169 LYS A O 1
ATOM 1421 N N . GLU A 1 170 ? -42.750 5.462 30.823 1.00 67.69 170 GLU A N 1
ATOM 1422 C CA . GLU A 1 170 ? -41.642 6.368 31.119 1.00 67.69 170 GLU A CA 1
ATOM 1423 C C . GLU A 1 170 ? -40.580 5.674 31.980 1.00 67.69 170 GLU A C 1
ATOM 1425 O O . GLU A 1 170 ? -40.883 4.875 32.873 1.00 67.69 170 GLU A O 1
ATOM 1430 N N . PHE A 1 171 ? -39.315 5.991 31.710 1.00 64.88 171 PHE A N 1
ATOM 1431 C CA . PHE A 1 171 ? -38.197 5.498 32.503 1.00 64.88 171 PHE A CA 1
ATOM 1432 C C . PHE A 1 171 ? -38.216 6.168 33.882 1.00 64.88 171 PHE A C 1
ATOM 1434 O O . PHE A 1 171 ? -37.656 7.250 34.055 1.00 64.88 171 PHE A O 1
ATOM 1441 N N . THR A 1 172 ? -38.830 5.521 34.875 1.00 59.16 172 THR A N 1
ATOM 1442 C CA . THR A 1 172 ? -38.782 5.972 36.274 1.00 59.16 172 THR A CA 1
ATOM 1443 C C . THR A 1 172 ? -37.335 6.046 36.754 1.00 59.16 172 THR A C 1
ATOM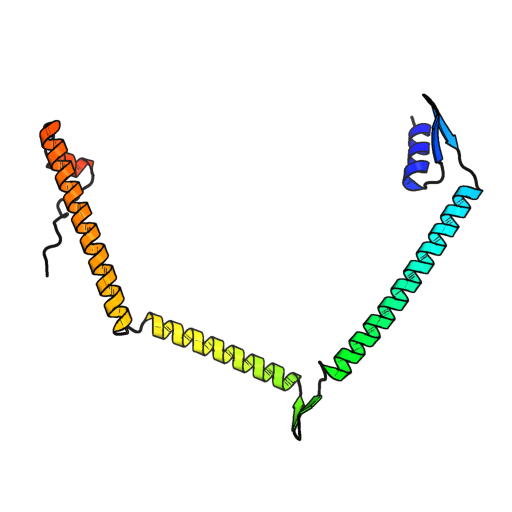 1445 O O . THR A 1 172 ? -36.568 5.100 36.559 1.00 59.16 172 THR A O 1
ATOM 1448 N N . GLU A 1 173 ? -36.954 7.173 37.356 1.00 54.53 173 GLU A N 1
ATOM 1449 C CA . GLU A 1 173 ? -35.614 7.372 37.908 1.00 54.53 173 GLU A CA 1
ATOM 1450 C C . GLU A 1 173 ? -35.308 6.328 38.994 1.00 54.53 173 GLU A C 1
ATOM 1452 O O . GLU A 1 173 ? -36.034 6.205 39.979 1.00 54.53 173 GLU A O 1
ATOM 1457 N N . VAL A 1 174 ? -34.214 5.588 38.795 1.00 41.69 174 VAL A N 1
ATOM 1458 C CA . VAL A 1 174 ? -33.475 4.860 39.835 1.00 41.69 174 VAL A CA 1
ATOM 1459 C C . VAL A 1 174 ? -32.068 5.433 39.874 1.00 41.69 174 VAL A C 1
ATOM 1461 O O . VAL A 1 174 ? -31.496 5.641 38.774 1.00 41.69 174 VAL A O 1
#

Secondary structure (DSSP, 8-state):
-HHHHHHHHHHHTS--SEEEEETTEEEEE--HHHHHHHHHHHHHHHHHHHHHHHHHHHHHHHHHHHHHHHTS-SEEEETTEEEEHHHHHHHHHHHHHHHHHHHHHHHHHHHH---HHHHHHHHHHHHHHHHHHHHHHHHHHHHHHHHHHHH---HHHHHHHTT--TT-------

Organism: Saccharomyces paradoxus (NCBI:txid27291)

InterPro domains:
  IPR040453 Mnd1, HTH domain [PF03962] (1-32)
  IPR040661 Leucine zipper with capping helix domain [PF18517] (118-168)

pLDDT: mean 85.23, std 8.91, range [41.69, 96.88]

Radius of gyration: 43.21 Å; chains: 1; bounding box: 96×29×98 Å